Protein AF-A0A6G1LCM9-F1 (afdb_monomer_lite)

Organism: NCBI:txid161662

Sequence (123 aa):
LPPPGYGFINISNPEKYGLLHGIRTPGGPDQYSIAMFHQLHCAMIRESHFNLTEILLTDAELNNSRAADAAREDLSFEHIRHCFAYLAQAILCAGDTTVEWARVLEGGERLDVDGWGVPHVCK

Foldseek 3Di:
DQPPVLQKDFDAPCVVVVDDAAADDVVGGHIWHFVLSVQLVVLVVVLVVLVVVLVVLVVDPDPDDPVSVVVNVCSPNVNSVVVSVVVNVVSVVQPWRFIFGFDQDPVRHGHDTPRPPGDTDDD

pLDDT: mean 85.45, std 12.04, range [46.97, 97.0]

Radius of gyration: 18.96 Å; chains: 1; bounding box: 47×28×52 Å

InterPro domains:
  IPR021765 Mycotoxin biosynthesis protein UstYa-like [PF11807] (31-123)
  IPR021765 Mycotoxin biosynthesis protein UstYa-like [PTHR33365] (7-123)

Structure (mmCIF, N/CA/C/O backbone):
data_AF-A0A6G1LCM9-F1
#
_entry.id   AF-A0A6G1LCM9-F1
#
loop_
_atom_site.group_PDB
_atom_site.id
_atom_site.type_symbol
_atom_site.label_atom_id
_atom_site.label_alt_id
_atom_site.label_comp_id
_atom_site.label_asym_id
_atom_site.label_entity_id
_atom_site.label_seq_id
_atom_site.pdbx_PDB_ins_code
_atom_site.Cartn_x
_atom_site.Cartn_y
_atom_site.Cartn_z
_atom_site.occupancy
_atom_site.B_iso_or_equiv
_atom_site.auth_seq_id
_atom_site.auth_comp_id
_atom_site.auth_asym_id
_atom_site.auth_atom_id
_atom_site.pdbx_PDB_model_num
ATOM 1 N N . LEU A 1 1 ? 5.601 10.868 -4.210 1.00 46.97 1 LEU A N 1
ATOM 2 C CA . LEU A 1 1 ? 5.660 11.131 -2.752 1.00 46.97 1 LEU A CA 1
ATOM 3 C C . LEU A 1 1 ? 4.404 10.546 -2.126 1.00 46.97 1 LEU A C 1
ATOM 5 O O . LEU A 1 1 ? 3.330 10.857 -2.636 1.00 46.97 1 LEU A O 1
ATOM 9 N N . PRO A 1 2 ? 4.512 9.679 -1.105 1.00 59.53 2 PRO A N 1
ATOM 10 C CA . PRO A 1 2 ? 3.338 9.197 -0.384 1.00 59.53 2 PRO A CA 1
ATOM 11 C C . PRO A 1 2 ? 2.588 10.385 0.250 1.00 59.53 2 PRO A C 1
ATOM 13 O O . PRO A 1 2 ? 3.207 11.423 0.512 1.00 59.53 2 PRO A O 1
ATOM 16 N N . PRO A 1 3 ? 1.266 10.276 0.466 1.00 69.00 3 PRO A N 1
ATOM 17 C CA . PRO A 1 3 ? 0.502 11.344 1.102 1.00 69.00 3 PRO A CA 1
ATOM 18 C C . PRO A 1 3 ? 1.013 11.612 2.528 1.00 69.00 3 PRO A C 1
ATOM 20 O O . PRO A 1 3 ? 1.655 10.740 3.128 1.00 69.00 3 PRO A O 1
ATOM 23 N N . PRO A 1 4 ? 0.714 12.791 3.106 1.00 72.44 4 PRO A N 1
ATOM 24 C CA . PRO A 1 4 ? 0.974 13.054 4.518 1.00 72.44 4 PRO A CA 1
ATOM 25 C C . PRO A 1 4 ? 0.474 11.899 5.398 1.00 72.44 4 PRO A C 1
ATOM 27 O O . PRO A 1 4 ? -0.647 11.427 5.223 1.00 72.44 4 PRO A O 1
ATOM 30 N N . GLY A 1 5 ? 1.318 11.419 6.315 1.00 76.69 5 GLY A N 1
ATOM 31 C CA . GLY A 1 5 ? 1.011 10.253 7.155 1.00 76.69 5 GLY A CA 1
ATOM 32 C C . GLY A 1 5 ? 1.294 8.891 6.509 1.00 76.69 5 GLY A C 1
ATOM 33 O O . GLY A 1 5 ? 0.948 7.873 7.095 1.00 76.69 5 GLY A O 1
ATOM 34 N N . TYR A 1 6 ? 1.923 8.852 5.327 1.00 80.38 6 TYR A N 1
ATOM 35 C CA . TYR A 1 6 ? 2.364 7.629 4.632 1.00 80.38 6 TYR A CA 1
ATOM 36 C C . TYR A 1 6 ? 1.246 6.626 4.305 1.00 80.38 6 TYR A C 1
ATOM 38 O O . TYR A 1 6 ? 1.520 5.473 3.995 1.00 80.38 6 TYR A O 1
ATOM 46 N N . GLY A 1 7 ? -0.013 7.070 4.336 1.00 89.69 7 GLY A N 1
ATOM 47 C CA . GLY A 1 7 ? -1.163 6.196 4.121 1.00 89.69 7 GLY A CA 1
ATOM 48 C C . GLY A 1 7 ? -1.575 5.373 5.340 1.00 89.69 7 GLY A C 1
ATOM 49 O O . GLY A 1 7 ? -2.407 4.477 5.201 1.00 89.69 7 GLY A O 1
ATOM 50 N N . PHE A 1 8 ? -1.031 5.685 6.520 1.00 94.12 8 PHE A N 1
ATOM 51 C CA . PHE A 1 8 ? -1.455 5.071 7.768 1.00 94.12 8 PHE A CA 1
ATOM 52 C C . PHE A 1 8 ? -2.672 5.772 8.373 1.00 94.12 8 PHE A C 1
ATOM 54 O O . PHE A 1 8 ? -2.824 6.994 8.304 1.00 94.12 8 PHE A O 1
ATOM 61 N N . ILE A 1 9 ? -3.509 4.980 9.033 1.00 94.81 9 ILE A N 1
ATOM 62 C CA . ILE A 1 9 ? -4.643 5.428 9.836 1.00 94.81 9 ILE A CA 1
ATOM 63 C C . ILE A 1 9 ? -4.545 4.859 11.250 1.00 94.81 9 ILE A C 1
ATOM 65 O O . ILE A 1 9 ? -3.939 3.815 11.477 1.00 94.81 9 ILE A O 1
ATOM 69 N N . AS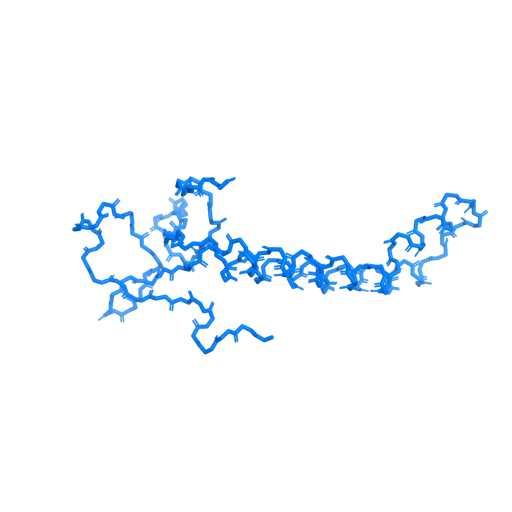N A 1 10 ? -5.174 5.536 12.205 1.00 95.69 10 ASN A N 1
ATOM 70 C CA . ASN A 1 10 ? -5.205 5.114 13.600 1.00 95.69 10 ASN A CA 1
ATOM 71 C C . ASN A 1 10 ? -6.610 4.625 13.960 1.00 95.69 10 ASN A C 1
ATOM 73 O O . ASN A 1 10 ? -7.581 5.362 13.777 1.00 95.69 10 ASN A O 1
ATOM 77 N N . ILE A 1 11 ? -6.723 3.408 14.495 1.00 95.88 11 ILE A N 1
ATOM 78 C CA . ILE A 1 11 ? -8.009 2.804 14.869 1.00 95.88 11 ILE A CA 1
ATOM 79 C C . ILE A 1 11 ? -7.968 2.373 16.335 1.00 95.88 11 ILE A C 1
ATOM 81 O O . ILE A 1 11 ? -7.175 1.523 16.743 1.00 95.88 11 ILE A O 1
ATOM 85 N N . SER A 1 12 ? -8.876 2.939 17.130 1.00 96.12 12 SER A N 1
ATOM 86 C CA . SER A 1 12 ? -9.163 2.467 18.485 1.00 96.12 12 SER A CA 1
ATOM 87 C C . SER A 1 12 ? -10.160 1.310 18.446 1.00 96.12 12 SER A C 1
ATOM 89 O O . SER A 1 12 ? -11.136 1.363 17.697 1.00 96.12 12 SER A O 1
ATOM 91 N N . ASN A 1 13 ? -9.976 0.322 19.325 1.00 94.56 13 ASN A N 1
ATOM 92 C CA . ASN A 1 13 ? -10.878 -0.826 19.493 1.00 94.56 13 ASN A CA 1
ATOM 93 C C . ASN A 1 13 ? -11.121 -1.607 18.178 1.00 94.56 13 ASN A C 1
ATOM 95 O O . ASN A 1 13 ? -12.270 -1.706 17.737 1.00 94.56 13 ASN A O 1
ATOM 99 N N . PRO A 1 14 ? -10.065 -2.152 17.539 1.00 94.94 14 PRO A N 1
ATOM 100 C CA . PRO A 1 14 ? -10.161 -2.789 16.218 1.00 94.94 14 PRO A CA 1
ATOM 101 C C . PRO A 1 14 ? -11.132 -3.972 16.162 1.00 94.94 14 PRO A C 1
ATOM 103 O O . PRO A 1 14 ? -11.796 -4.178 15.146 1.00 94.94 14 PRO A O 1
ATOM 106 N N . GLU A 1 15 ? -11.311 -4.674 17.281 1.00 95.12 15 GLU A N 1
ATOM 107 C CA . GLU A 1 15 ? -12.249 -5.793 17.407 1.00 95.12 15 GLU A CA 1
ATOM 108 C C . GLU A 1 15 ? -13.699 -5.404 17.072 1.00 95.12 15 GLU A C 1
ATOM 110 O O . GLU A 1 15 ? -14.449 -6.218 16.537 1.00 95.12 15 GLU A O 1
ATOM 115 N N . LYS A 1 16 ? -14.092 -4.136 17.284 1.00 96.25 16 LYS A N 1
ATOM 116 C CA . LYS A 1 16 ? -15.425 -3.625 16.908 1.00 96.25 16 LYS A CA 1
ATOM 117 C C . LYS A 1 16 ? -15.680 -3.697 15.396 1.00 96.25 16 LYS A C 1
ATOM 119 O O . LYS A 1 16 ? -16.832 -3.729 14.969 1.00 96.25 16 LYS A O 1
ATOM 124 N N . TYR A 1 17 ? -14.616 -3.700 14.603 1.00 93.31 17 TYR A N 1
ATOM 125 C CA . TYR A 1 17 ? -14.654 -3.751 13.145 1.00 93.31 17 TYR A CA 1
ATOM 126 C C . TYR A 1 17 ? -14.249 -5.129 12.602 1.00 93.31 17 TYR A C 1
ATOM 128 O O . TYR A 1 17 ? -14.117 -5.282 11.393 1.00 93.31 17 TYR A O 1
ATOM 136 N N . GLY A 1 18 ? -14.036 -6.123 13.476 1.00 93.50 18 GLY A N 1
ATOM 137 C CA . GLY A 1 18 ? -13.533 -7.443 13.085 1.00 93.50 18 GLY A CA 1
ATOM 138 C C . GLY A 1 18 ? -12.084 -7.429 12.588 1.00 93.50 18 GLY A C 1
ATOM 139 O O . GLY A 1 18 ? -11.685 -8.337 11.865 1.00 93.50 18 GLY A O 1
ATOM 140 N N . LEU A 1 19 ? -11.308 -6.399 12.941 1.00 94.62 19 LEU A N 1
ATOM 141 C CA . LEU A 1 19 ? -9.908 -6.268 12.546 1.00 94.62 19 LEU A CA 1
ATOM 142 C C . LEU A 1 19 ? -8.991 -6.923 13.580 1.00 94.62 19 LEU A C 1
ATOM 144 O O . LEU A 1 19 ? -9.211 -6.798 14.788 1.00 94.62 19 LEU A O 1
ATOM 148 N N . LEU A 1 20 ? -7.926 -7.565 13.098 1.00 95.25 20 LEU A N 1
ATOM 149 C CA . LEU A 1 20 ? -6.791 -7.925 13.944 1.00 95.25 20 LEU A CA 1
ATOM 150 C C . LEU A 1 20 ? -6.023 -6.669 14.370 1.00 95.25 20 LEU A C 1
ATOM 152 O O . LEU A 1 20 ? -6.215 -5.585 13.827 1.00 95.25 20 LEU A O 1
ATOM 156 N N . HIS A 1 21 ? -5.146 -6.815 15.358 1.00 95.88 21 HIS A N 1
ATOM 157 C CA . HIS A 1 21 ? -4.368 -5.705 15.893 1.00 95.88 21 HIS A CA 1
ATOM 158 C C . HIS A 1 21 ? -3.321 -5.166 14.901 1.00 95.88 21 HIS A C 1
ATOM 160 O O . HIS A 1 21 ? -2.520 -5.920 14.353 1.00 95.88 21 HIS A O 1
ATOM 166 N N . GLY A 1 22 ? -3.297 -3.843 14.726 1.00 96.38 22 GLY A N 1
ATOM 167 C CA . GLY A 1 22 ? -2.377 -3.097 13.857 1.00 96.38 22 GLY A CA 1
ATOM 168 C C . GLY A 1 22 ? -0.965 -2.969 14.430 1.00 96.38 22 GLY A C 1
ATOM 169 O O . GLY A 1 22 ? -0.553 -3.757 15.269 1.00 96.38 22 GLY A O 1
ATOM 170 N N . ILE A 1 23 ? -0.192 -1.975 14.017 1.00 95.81 23 ILE A N 1
ATOM 171 C CA . ILE A 1 23 ? 1.099 -1.637 14.629 1.00 95.81 23 ILE A CA 1
ATOM 172 C C . ILE A 1 23 ? 0.832 -1.000 15.993 1.00 95.81 23 ILE A C 1
ATOM 174 O O . ILE A 1 23 ? -0.007 -0.103 16.122 1.00 95.81 23 ILE A O 1
ATOM 178 N N . ARG A 1 24 ? 1.540 -1.454 17.031 1.00 93.38 24 ARG A N 1
ATOM 179 C CA . ARG A 1 24 ? 1.362 -0.913 18.384 1.00 93.38 24 ARG A CA 1
ATOM 180 C C . ARG A 1 24 ? 1.963 0.490 18.467 1.00 93.38 24 ARG A C 1
ATOM 182 O O . ARG A 1 24 ? 3.163 0.657 18.264 1.00 93.38 24 ARG A O 1
ATOM 189 N N . THR A 1 25 ? 1.164 1.476 18.874 1.00 91.50 25 THR A N 1
ATOM 190 C CA . THR A 1 25 ? 1.672 2.815 19.209 1.00 91.50 25 THR A CA 1
ATOM 191 C C . THR A 1 25 ? 1.765 3.001 20.734 1.00 91.50 25 THR A C 1
ATOM 193 O O . THR A 1 25 ? 0.912 2.497 21.474 1.00 91.50 25 THR A O 1
ATOM 196 N N . PRO A 1 26 ? 2.802 3.681 21.264 1.00 90.75 26 PRO A N 1
ATOM 197 C CA . PRO A 1 26 ? 2.918 3.920 22.703 1.00 90.75 26 PRO A CA 1
ATOM 198 C C . PRO A 1 26 ? 1.783 4.806 23.235 1.00 90.75 26 PRO A C 1
ATOM 200 O O . PRO A 1 26 ? 1.679 5.975 22.875 1.00 90.75 26 PRO A O 1
ATOM 203 N N . GLY A 1 27 ? 0.944 4.254 24.117 1.00 88.75 27 GLY A N 1
ATOM 204 C CA . GLY A 1 27 ? -0.133 4.999 24.783 1.00 88.75 27 GLY A CA 1
ATOM 205 C C . GLY A 1 27 ? -1.262 5.471 23.858 1.00 88.75 27 GLY A C 1
ATOM 206 O O . GLY A 1 27 ? -2.051 6.323 24.262 1.00 88.75 27 GLY A O 1
ATOM 207 N N . GLY A 1 28 ? -1.337 4.939 22.635 1.00 92.56 28 GLY A N 1
ATOM 208 C CA . GLY A 1 28 ? -2.280 5.362 21.606 1.00 92.56 28 GLY A CA 1
ATOM 209 C C . GLY A 1 28 ? -3.016 4.200 20.928 1.00 92.56 28 GLY A C 1
ATOM 210 O O . GLY A 1 28 ? -2.824 3.037 21.286 1.00 92.56 28 GLY A O 1
ATOM 211 N N . PRO A 1 29 ? -3.893 4.515 19.959 1.00 95.62 29 PRO A N 1
ATOM 212 C CA . PRO A 1 29 ? -4.557 3.520 19.117 1.00 95.62 29 PRO A CA 1
ATOM 213 C C . PRO A 1 29 ? -3.563 2.727 18.263 1.00 95.62 29 PRO A C 1
ATOM 215 O O . PRO A 1 29 ? -2.481 3.214 17.936 1.00 95.62 29 PRO A O 1
ATOM 218 N N . ASP A 1 30 ? -3.956 1.528 17.840 1.00 96.38 30 ASP A N 1
ATOM 219 C CA . ASP A 1 30 ? -3.172 0.779 16.862 1.00 96.38 30 ASP A CA 1
ATOM 220 C C . ASP A 1 30 ? -3.171 1.523 15.511 1.00 96.38 30 ASP A C 1
ATOM 222 O O . ASP A 1 30 ? -4.167 2.144 15.116 1.00 96.38 30 ASP A O 1
ATOM 226 N N . GLN A 1 31 ? -2.044 1.455 14.810 1.00 96.38 31 GLN A N 1
ATOM 227 C CA . GLN A 1 31 ? -1.845 2.056 13.495 1.00 96.38 31 GLN A CA 1
ATOM 228 C C . GLN A 1 31 ? -1.988 0.996 12.390 1.00 96.38 31 GLN A C 1
ATOM 230 O O . GLN A 1 31 ? -1.522 -0.126 12.540 1.00 96.38 31 GLN A O 1
ATOM 235 N N . TYR A 1 32 ? -2.622 1.341 11.273 1.00 96.75 32 TYR A N 1
ATOM 236 C CA . TYR A 1 32 ? -2.935 0.430 10.165 1.00 96.75 32 TYR A CA 1
ATOM 237 C C . TYR A 1 32 ? -2.582 1.076 8.842 1.00 96.75 32 TYR A C 1
ATOM 239 O O . TYR A 1 32 ? -2.689 2.295 8.716 1.00 96.75 32 TYR A O 1
ATOM 247 N N . SER A 1 33 ? -2.211 0.272 7.854 1.00 95.88 33 SER A N 1
ATOM 248 C CA . SER A 1 33 ? -1.972 0.762 6.497 1.00 95.88 33 SER A CA 1
ATOM 249 C C . SER A 1 33 ? -3.203 0.556 5.624 1.00 95.88 33 SER A C 1
ATOM 251 O O . SER A 1 33 ? -3.958 -0.395 5.818 1.00 95.88 33 SER A O 1
ATOM 253 N N . ILE A 1 34 ? -3.414 1.440 4.651 1.00 95.62 34 ILE A N 1
ATOM 254 C CA . ILE A 1 34 ? -4.342 1.168 3.552 1.00 95.62 34 ILE A CA 1
ATOM 255 C C . ILE A 1 34 ? -3.565 0.489 2.426 1.00 95.62 34 ILE A C 1
ATOM 257 O O . ILE A 1 34 ? -2.567 1.040 1.949 1.00 95.62 34 ILE A O 1
ATOM 261 N N . ALA A 1 35 ? -4.055 -0.665 1.969 1.00 95.69 35 ALA A N 1
ATOM 262 C CA . ALA A 1 35 ? -3.386 -1.523 0.991 1.00 95.69 35 ALA A CA 1
ATOM 263 C C . ALA A 1 35 ? -2.901 -0.761 -0.254 1.00 95.69 35 ALA A C 1
ATOM 265 O O . ALA A 1 35 ? -1.749 -0.907 -0.648 1.00 95.69 35 ALA A O 1
ATOM 266 N N . MET A 1 36 ? -3.709 0.139 -0.826 1.00 95.06 36 MET A N 1
ATOM 267 C CA . MET A 1 36 ? -3.299 0.977 -1.964 1.00 95.06 36 MET A CA 1
ATOM 268 C C . MET A 1 36 ? -2.006 1.767 -1.695 1.00 95.06 36 MET A C 1
ATOM 270 O O . MET A 1 36 ? -1.130 1.844 -2.558 1.00 95.06 36 MET A O 1
ATOM 274 N N . PHE A 1 37 ? -1.863 2.370 -0.511 1.00 94.75 37 PHE A N 1
ATOM 275 C CA . PHE A 1 37 ? -0.659 3.133 -0.177 1.00 94.75 37 PHE A CA 1
ATOM 276 C C . PHE A 1 37 ? 0.537 2.217 0.075 1.00 94.75 37 PHE A C 1
ATOM 278 O O . PHE A 1 37 ? 1.647 2.548 -0.349 1.00 94.75 37 PHE A O 1
ATOM 285 N N . HIS A 1 38 ? 0.314 1.051 0.683 1.00 94.06 38 HIS A N 1
ATOM 286 C CA . HIS A 1 38 ? 1.357 0.045 0.849 1.00 94.06 38 HIS A CA 1
ATOM 287 C C . HIS A 1 38 ? 1.850 -0.498 -0.504 1.00 94.06 38 HIS A C 1
ATOM 289 O O . HIS A 1 38 ? 3.053 -0.536 -0.756 1.00 94.06 38 HIS A O 1
ATOM 295 N N . GLN A 1 39 ? 0.936 -0.808 -1.426 1.00 94.06 39 GLN A N 1
ATOM 296 C CA . GLN A 1 39 ? 1.239 -1.249 -2.790 1.00 94.06 39 GLN A CA 1
ATOM 297 C C . GLN A 1 39 ? 2.082 -0.208 -3.541 1.00 94.06 39 GLN A C 1
ATOM 299 O O . GLN A 1 39 ? 3.098 -0.554 -4.150 1.00 94.06 39 GLN A O 1
ATOM 304 N N . LEU A 1 40 ? 1.718 1.078 -3.449 1.00 93.00 40 LEU A N 1
ATOM 305 C CA . LEU A 1 40 ? 2.505 2.172 -4.030 1.00 93.00 40 LEU A CA 1
ATOM 306 C C . LEU A 1 40 ? 3.901 2.276 -3.403 1.00 93.00 40 LEU A C 1
ATOM 308 O O . LEU A 1 40 ? 4.885 2.445 -4.122 1.00 93.00 40 LEU A O 1
ATOM 312 N N . HIS A 1 41 ? 4.003 2.163 -2.077 1.00 91.19 41 HIS A N 1
ATOM 313 C CA . HIS A 1 41 ? 5.282 2.160 -1.368 1.00 91.19 41 HIS A CA 1
ATOM 314 C C . HIS A 1 41 ? 6.198 1.026 -1.853 1.00 91.19 41 HIS A C 1
ATOM 316 O O . HIS A 1 41 ? 7.353 1.275 -2.209 1.00 91.19 41 HIS A O 1
ATOM 322 N N . CYS A 1 42 ? 5.673 -0.197 -1.957 1.00 90.00 42 CYS A N 1
ATOM 323 C CA . CYS A 1 42 ? 6.422 -1.346 -2.458 1.00 90.00 42 CYS A CA 1
ATOM 324 C C . CYS A 1 42 ? 6.855 -1.179 -3.922 1.00 90.00 42 CYS A C 1
ATOM 326 O O . CYS A 1 42 ? 7.981 -1.548 -4.262 1.00 90.00 42 CYS A O 1
ATOM 328 N N . ALA A 1 43 ? 5.999 -0.617 -4.781 1.00 89.88 43 ALA A N 1
ATOM 329 C CA . ALA A 1 43 ? 6.338 -0.335 -6.175 1.00 89.88 43 ALA A CA 1
ATOM 330 C C . ALA A 1 43 ? 7.530 0.639 -6.282 1.00 89.88 43 ALA A C 1
ATOM 332 O O . ALA A 1 43 ? 8.500 0.350 -6.979 1.00 89.88 43 ALA A O 1
ATOM 333 N N . MET A 1 44 ? 7.518 1.733 -5.512 1.00 84.81 44 MET A N 1
ATOM 334 C CA . MET A 1 44 ? 8.601 2.732 -5.514 1.00 84.81 44 MET A CA 1
ATOM 335 C C . MET A 1 44 ? 9.934 2.192 -4.958 1.00 84.81 44 MET A C 1
ATOM 337 O O . MET A 1 44 ? 11.005 2.520 -5.474 1.00 84.81 44 MET A O 1
ATOM 341 N N . ILE A 1 45 ? 9.906 1.352 -3.912 1.00 83.31 45 ILE A N 1
ATOM 342 C CA . ILE A 1 45 ? 11.135 0.724 -3.384 1.00 83.31 45 ILE A CA 1
ATOM 343 C C . ILE A 1 45 ? 11.781 -0.165 -4.446 1.00 83.31 45 ILE A C 1
ATOM 345 O O . ILE A 1 45 ? 13.002 -0.155 -4.606 1.00 83.31 45 ILE A O 1
ATOM 349 N N . ARG A 1 46 ? 10.972 -0.937 -5.178 1.00 80.62 46 ARG A N 1
ATOM 350 C CA . ARG A 1 46 ? 11.487 -1.837 -6.212 1.00 80.62 46 ARG A CA 1
ATOM 351 C C . ARG A 1 46 ? 12.106 -1.056 -7.366 1.00 80.62 46 ARG A C 1
ATOM 353 O O . ARG A 1 46 ? 13.204 -1.415 -7.771 1.00 80.62 46 ARG A O 1
ATOM 360 N N . GLU A 1 47 ? 11.486 0.038 -7.808 1.00 81.56 47 GLU A N 1
ATOM 361 C CA . GLU A 1 47 ? 12.086 0.964 -8.783 1.00 81.56 47 GLU A CA 1
ATOM 362 C C . GLU A 1 47 ? 13.493 1.411 -8.343 1.00 81.56 47 GLU A C 1
ATOM 364 O O . GLU A 1 47 ? 14.457 1.299 -9.101 1.00 81.56 47 GLU A O 1
ATOM 369 N N . SER A 1 48 ? 13.635 1.825 -7.079 1.00 76.81 48 SER A N 1
ATOM 370 C CA . SER A 1 48 ? 14.922 2.251 -6.509 1.00 76.81 48 SER A CA 1
ATOM 371 C C . SER A 1 48 ? 15.954 1.115 -6.461 1.00 76.81 48 SER A C 1
ATOM 373 O O . SER A 1 48 ? 17.135 1.337 -6.722 1.00 76.81 48 SER A O 1
ATOM 375 N N . HIS A 1 49 ? 15.526 -0.112 -6.151 1.00 79.19 49 HIS A N 1
ATOM 376 C CA . HIS A 1 49 ? 16.400 -1.287 -6.128 1.00 79.19 49 HIS A CA 1
ATOM 377 C C . HIS A 1 49 ? 16.894 -1.684 -7.527 1.00 79.19 49 HIS A C 1
ATOM 379 O O . HIS A 1 49 ? 18.071 -2.008 -7.701 1.00 79.19 49 HIS A O 1
ATOM 385 N N . PHE A 1 50 ? 16.018 -1.633 -8.531 1.00 79.44 50 PHE A N 1
ATOM 386 C CA . PHE A 1 50 ? 16.399 -1.910 -9.915 1.00 79.44 50 PHE A CA 1
ATOM 387 C C . PHE A 1 50 ? 17.372 -0.860 -10.456 1.00 79.44 50 PHE A C 1
ATOM 389 O O . PHE A 1 50 ? 18.364 -1.238 -11.068 1.00 79.44 50 PHE A O 1
ATOM 396 N N . ASN A 1 51 ? 17.173 0.420 -10.129 1.00 73.75 51 ASN A N 1
ATOM 397 C CA . ASN A 1 51 ? 18.118 1.487 -10.477 1.00 73.75 51 ASN A CA 1
ATOM 398 C C . ASN A 1 51 ? 19.531 1.218 -9.908 1.00 73.75 51 ASN A C 1
ATOM 400 O O . ASN A 1 51 ? 20.532 1.330 -10.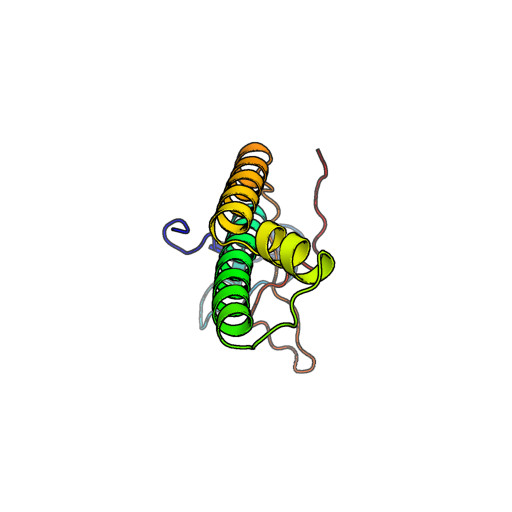609 1.00 73.75 51 ASN A O 1
ATOM 404 N N . LEU A 1 52 ? 19.628 0.768 -8.650 1.00 76.00 52 LEU A N 1
ATOM 405 C CA . LEU A 1 52 ? 20.915 0.351 -8.072 1.00 76.00 52 LEU A CA 1
ATOM 406 C C . LEU A 1 52 ? 21.516 -0.866 -8.789 1.00 76.00 52 LEU A C 1
ATOM 408 O O . LEU A 1 52 ? 22.729 -0.941 -8.963 1.00 76.00 52 LEU A O 1
ATOM 412 N N . THR A 1 53 ? 20.678 -1.817 -9.198 1.00 75.38 53 THR A N 1
ATOM 413 C CA . THR A 1 53 ? 21.122 -3.023 -9.908 1.00 75.38 53 THR A CA 1
ATOM 414 C C . THR A 1 53 ? 21.690 -2.674 -11.280 1.00 75.38 53 THR A C 1
ATOM 416 O O . THR A 1 53 ? 22.754 -3.170 -11.632 1.00 75.38 53 THR A O 1
ATOM 419 N N . GLU A 1 54 ? 21.039 -1.787 -12.030 1.00 71.31 54 GLU A N 1
ATOM 420 C CA . GLU A 1 54 ? 21.544 -1.295 -13.313 1.00 71.31 54 GLU A CA 1
ATOM 421 C C . GLU A 1 54 ? 22.923 -0.645 -13.163 1.00 71.31 54 GLU A C 1
ATOM 423 O O . GLU A 1 54 ? 23.851 -1.033 -13.870 1.00 71.31 54 GLU A O 1
ATOM 428 N N . ILE A 1 55 ? 23.098 0.254 -12.185 1.00 69.06 55 ILE A N 1
ATOM 429 C CA . ILE A 1 55 ? 24.398 0.884 -11.899 1.00 69.06 55 ILE A CA 1
ATOM 430 C C . ILE A 1 55 ? 25.4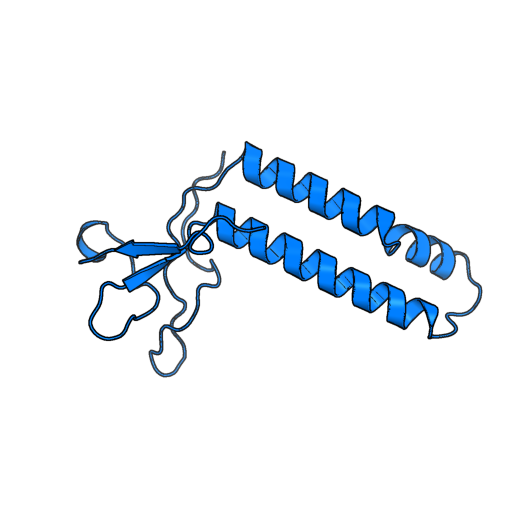76 -0.187 -11.662 1.00 69.06 55 ILE A C 1
ATOM 432 O O . ILE A 1 55 ? 26.542 -0.142 -12.276 1.00 69.06 55 ILE A O 1
ATOM 436 N N . LEU A 1 56 ? 25.191 -1.195 -10.833 1.00 72.38 56 LEU A N 1
ATOM 437 C CA . LEU A 1 56 ? 26.143 -2.271 -10.532 1.00 72.38 56 LEU A CA 1
ATOM 438 C C . LEU A 1 56 ? 26.446 -3.170 -11.745 1.00 72.38 56 LEU A C 1
ATOM 440 O O . LEU A 1 56 ? 27.576 -3.630 -11.898 1.00 72.38 56 LEU A O 1
ATOM 444 N N . LEU A 1 57 ? 25.465 -3.421 -12.616 1.00 68.50 57 LEU A N 1
ATOM 445 C CA . LEU A 1 57 ? 25.650 -4.217 -13.837 1.00 68.50 57 LEU A CA 1
ATOM 446 C C . LEU A 1 57 ? 26.356 -3.439 -14.953 1.00 68.50 57 LEU A C 1
ATOM 448 O O . LEU A 1 57 ? 26.950 -4.061 -15.830 1.00 68.50 57 LEU A O 1
ATOM 452 N N . THR A 1 58 ? 26.304 -2.105 -14.941 1.00 62.25 58 THR A N 1
ATOM 453 C CA . THR A 1 58 ? 27.125 -1.277 -15.837 1.00 62.25 58 THR A CA 1
ATOM 454 C C . THR A 1 58 ? 28.596 -1.241 -15.418 1.00 62.25 58 THR A C 1
ATOM 456 O O . THR A 1 58 ? 29.456 -1.113 -16.285 1.00 62.25 58 THR A O 1
ATOM 459 N N . ASP A 1 59 ? 28.882 -1.414 -14.122 1.00 58.78 59 ASP A N 1
ATOM 460 C CA . ASP A 1 59 ? 30.242 -1.436 -13.559 1.00 58.78 59 ASP A CA 1
ATOM 461 C C . ASP A 1 59 ? 30.900 -2.830 -13.668 1.00 58.78 59 ASP A C 1
ATOM 463 O O . ASP A 1 59 ? 32.122 -2.960 -13.733 1.00 58.78 59 ASP A O 1
ATOM 467 N N . ALA A 1 60 ? 30.092 -3.895 -13.735 1.00 57.81 60 ALA A N 1
ATOM 468 C CA . ALA A 1 60 ? 30.552 -5.254 -14.001 1.00 57.81 60 ALA A CA 1
ATOM 469 C C . ALA A 1 60 ? 30.576 -5.535 -15.515 1.00 57.81 60 ALA A C 1
ATOM 471 O O . ALA A 1 60 ? 29.538 -5.522 -16.174 1.00 57.81 60 ALA A O 1
ATOM 472 N N . GLU A 1 61 ? 31.750 -5.848 -16.072 1.00 54.47 61 GLU A N 1
ATOM 473 C CA . GLU A 1 61 ? 31.941 -6.255 -17.473 1.00 54.47 61 GLU A CA 1
ATOM 474 C C . GLU A 1 61 ? 31.169 -7.553 -17.803 1.00 54.47 61 GLU A C 1
ATOM 476 O O . GLU A 1 61 ? 31.710 -8.659 -17.843 1.00 54.47 61 GLU A O 1
ATOM 481 N N . LEU A 1 62 ? 29.863 -7.441 -18.050 1.00 55.91 62 LEU A N 1
ATOM 482 C CA . LEU A 1 62 ? 29.057 -8.530 -18.583 1.00 55.91 62 LEU A CA 1
ATOM 483 C C . LEU A 1 62 ? 29.427 -8.726 -20.053 1.00 55.91 62 LEU A C 1
ATOM 485 O O . LEU A 1 62 ? 29.087 -7.906 -20.912 1.00 55.91 62 LEU A O 1
ATOM 489 N N . ASN A 1 63 ? 30.143 -9.826 -20.301 1.00 58.03 63 ASN A N 1
ATOM 490 C CA . ASN A 1 63 ? 30.578 -10.323 -21.603 1.00 58.03 63 ASN A CA 1
ATOM 491 C C . ASN A 1 63 ? 29.570 -10.034 -22.732 1.00 58.03 63 ASN A C 1
ATOM 493 O O . ASN A 1 63 ? 28.395 -10.398 -22.641 1.00 58.03 63 ASN A O 1
ATOM 497 N N . ASN A 1 64 ? 30.083 -9.437 -23.816 1.00 58.97 64 ASN A N 1
ATOM 498 C CA . ASN A 1 64 ? 29.393 -9.101 -25.067 1.00 58.97 64 ASN A CA 1
ATOM 499 C C . ASN A 1 64 ? 28.658 -10.306 -25.675 1.00 58.97 64 ASN A C 1
ATOM 501 O O . ASN A 1 64 ? 29.183 -11.029 -26.523 1.00 58.97 64 ASN A O 1
ATOM 505 N N . SER A 1 65 ? 27.418 -10.512 -25.252 1.00 67.00 65 SER A N 1
ATOM 506 C CA . SER A 1 65 ? 26.502 -11.489 -25.820 1.00 67.00 65 SER A CA 1
ATOM 507 C C . SER A 1 65 ? 25.162 -10.812 -26.068 1.00 67.00 65 SER A C 1
ATOM 509 O O . SER A 1 65 ? 24.755 -9.938 -25.309 1.00 67.00 65 SER A O 1
ATOM 511 N N . ARG A 1 66 ? 24.428 -11.259 -27.092 1.00 64.94 66 ARG A N 1
ATOM 512 C CA . ARG A 1 66 ? 23.073 -10.749 -27.376 1.00 64.94 66 ARG A CA 1
ATOM 513 C C . ARG A 1 66 ? 22.120 -10.891 -26.180 1.00 64.94 66 ARG A C 1
ATOM 515 O O . ARG A 1 66 ? 21.179 -10.121 -26.059 1.00 64.94 66 ARG A O 1
ATOM 522 N N . ALA A 1 67 ? 2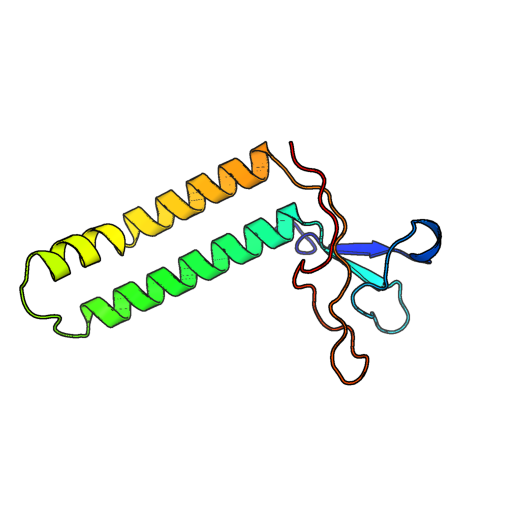2.370 -11.865 -25.302 1.00 65.56 67 ALA A N 1
ATOM 523 C CA . ALA A 1 67 ? 21.626 -12.040 -24.059 1.00 65.56 67 ALA A CA 1
ATOM 524 C C . ALA A 1 67 ? 21.920 -10.925 -23.039 1.00 65.56 67 ALA A C 1
ATOM 526 O O . ALA A 1 67 ? 21.011 -10.493 -22.340 1.00 65.56 67 ALA A O 1
ATOM 527 N N . ALA A 1 68 ? 23.162 -10.435 -22.980 1.00 67.75 68 ALA A N 1
ATOM 528 C CA . ALA A 1 68 ? 23.524 -9.290 -22.148 1.00 67.75 68 ALA A CA 1
ATOM 529 C C . ALA A 1 68 ? 22.896 -7.990 -22.672 1.00 67.75 68 ALA A C 1
ATOM 531 O O . ALA A 1 68 ? 22.464 -7.167 -21.875 1.00 67.75 68 ALA A O 1
ATOM 532 N N . ASP A 1 69 ? 22.791 -7.821 -23.992 1.00 69.81 69 ASP A N 1
ATOM 533 C CA . ASP A 1 69 ? 22.169 -6.628 -24.582 1.00 69.81 69 ASP A CA 1
ATOM 534 C C . ASP A 1 69 ? 20.656 -6.581 -24.331 1.00 69.81 69 ASP A C 1
ATOM 536 O O . ASP A 1 69 ? 20.146 -5.550 -23.904 1.00 69.81 69 ASP A O 1
ATOM 540 N N . ALA A 1 70 ? 19.958 -7.711 -24.490 1.00 68.56 70 ALA A N 1
ATOM 541 C CA . ALA A 1 70 ? 18.540 -7.815 -24.133 1.00 68.56 70 ALA A CA 1
ATOM 542 C C . ALA A 1 70 ? 18.310 -7.562 -22.632 1.00 68.56 70 ALA A C 1
ATOM 544 O O . ALA A 1 70 ? 17.418 -6.809 -22.255 1.00 68.56 70 ALA A O 1
ATOM 545 N N . ALA A 1 71 ? 19.166 -8.123 -21.770 1.00 69.44 71 ALA A N 1
ATOM 546 C CA . ALA A 1 71 ? 19.093 -7.873 -20.333 1.00 69.44 71 ALA A CA 1
ATOM 547 C C . ALA A 1 71 ? 19.338 -6.395 -19.978 1.00 69.44 71 ALA A C 1
ATOM 549 O O . ALA A 1 71 ? 18.708 -5.888 -19.058 1.00 69.44 71 ALA A O 1
ATOM 550 N N . ARG A 1 72 ? 20.218 -5.685 -20.697 1.00 70.56 72 ARG A N 1
ATOM 551 C CA . ARG A 1 72 ? 20.453 -4.241 -20.501 1.00 70.56 72 ARG A CA 1
ATOM 552 C C . ARG A 1 72 ? 19.260 -3.390 -20.920 1.00 70.56 72 ARG A C 1
ATOM 554 O O . ARG A 1 72 ? 18.988 -2.395 -20.263 1.00 70.56 72 ARG A O 1
ATOM 561 N N . GLU A 1 73 ? 18.565 -3.757 -21.993 1.00 75.19 73 GLU A N 1
ATOM 562 C CA . GLU A 1 73 ? 17.352 -3.059 -22.431 1.00 75.19 73 GLU A CA 1
ATOM 563 C C . GLU A 1 73 ? 16.217 -3.227 -21.408 1.00 75.19 73 GLU A C 1
ATOM 565 O O . GLU A 1 73 ? 15.610 -2.238 -20.985 1.00 75.19 73 GLU A O 1
ATOM 570 N N . ASP A 1 74 ? 15.993 -4.457 -20.937 1.00 73.00 74 ASP A N 1
ATOM 571 C CA . ASP A 1 74 ? 14.981 -4.770 -19.918 1.00 73.00 74 ASP A CA 1
ATOM 572 C C . ASP A 1 74 ? 15.287 -4.137 -18.554 1.00 73.00 74 ASP A C 1
ATOM 574 O O . ASP A 1 74 ? 14.377 -3.706 -17.846 1.00 73.00 74 ASP A O 1
ATOM 578 N N . LEU A 1 75 ? 16.567 -4.061 -18.183 1.00 75.25 75 LEU A N 1
ATOM 579 C CA . LEU A 1 75 ? 17.020 -3.456 -16.928 1.00 75.25 75 LEU A CA 1
ATOM 580 C C . LEU A 1 75 ? 17.338 -1.966 -17.053 1.00 75.25 75 LEU A C 1
ATOM 582 O O . LEU A 1 75 ? 17.795 -1.376 -16.077 1.00 75.25 75 LEU A O 1
ATOM 586 N N . SER A 1 76 ? 17.113 -1.363 -18.222 1.00 79.62 76 SER A N 1
ATOM 587 C CA . SER A 1 76 ? 17.395 0.055 -18.408 1.00 79.62 76 SER A CA 1
ATOM 588 C C . SER A 1 76 ? 16.545 0.907 -17.466 1.00 79.62 76 SER A C 1
ATOM 590 O O . SER A 1 76 ? 15.359 0.631 -17.243 1.00 79.62 76 SER A O 1
ATOM 592 N N . PHE A 1 77 ? 17.133 1.987 -16.952 1.00 79.75 77 PHE A N 1
ATOM 593 C CA . PHE A 1 77 ? 16.479 2.888 -16.004 1.00 79.75 77 PHE A CA 1
ATOM 594 C C . PHE A 1 77 ? 15.136 3.380 -16.540 1.00 79.75 77 PHE A C 1
ATOM 596 O O . PHE A 1 77 ? 14.147 3.477 -15.817 1.00 79.75 77 PHE A O 1
ATOM 603 N N . GLU A 1 78 ? 15.109 3.705 -17.833 1.00 84.38 78 GLU A N 1
ATOM 604 C CA . GLU A 1 78 ? 13.937 4.225 -18.525 1.00 84.38 78 GLU A CA 1
ATOM 605 C C . GLU A 1 78 ? 12.804 3.193 -18.555 1.00 84.38 78 GLU A C 1
ATOM 607 O O . GLU A 1 78 ? 11.683 3.534 -18.163 1.00 84.38 78 GLU A O 1
ATOM 612 N N . HIS A 1 79 ? 13.117 1.938 -18.905 1.00 85.94 79 HIS A N 1
ATOM 613 C CA . HIS A 1 79 ? 12.150 0.845 -18.934 1.00 85.94 79 HIS A CA 1
ATOM 614 C C . HIS A 1 79 ? 11.566 0.598 -17.540 1.00 85.94 79 HIS A C 1
ATOM 616 O O . HIS A 1 79 ? 10.351 0.655 -17.337 1.00 85.94 79 HIS A O 1
ATOM 622 N N . ILE A 1 80 ? 12.429 0.403 -16.546 1.00 85.81 80 ILE A N 1
ATOM 623 C CA . ILE A 1 80 ? 12.023 0.159 -15.159 1.00 85.81 80 ILE A CA 1
ATOM 624 C C . ILE A 1 80 ? 11.148 1.303 -14.633 1.00 85.81 80 ILE A C 1
ATOM 626 O O . ILE A 1 80 ? 10.064 1.059 -14.094 1.00 85.81 80 ILE A O 1
ATOM 630 N N . ARG A 1 81 ? 11.574 2.554 -14.833 1.00 85.62 81 ARG A N 1
ATOM 631 C CA . ARG A 1 81 ? 10.837 3.744 -14.392 1.00 85.62 81 ARG A CA 1
ATOM 632 C C . ARG A 1 81 ? 9.456 3.831 -15.041 1.00 85.62 81 ARG A C 1
ATOM 634 O O . ARG A 1 81 ? 8.481 4.114 -14.341 1.00 85.62 81 ARG A O 1
ATOM 641 N N . HIS A 1 82 ? 9.333 3.607 -16.355 1.00 89.44 82 HIS A N 1
ATOM 642 C CA . HIS A 1 82 ? 8.014 3.638 -17.006 1.00 89.44 82 HIS A CA 1
ATOM 643 C C . HIS A 1 82 ? 7.120 2.501 -16.495 1.00 89.44 82 HIS A C 1
ATOM 645 O O . HIS A 1 82 ? 5.951 2.750 -16.196 1.00 89.44 82 HIS A O 1
ATOM 651 N N . CYS A 1 83 ? 7.678 1.300 -16.297 1.00 90.50 83 CYS A N 1
ATOM 652 C CA . CYS A 1 83 ? 6.948 0.132 -15.808 1.00 90.50 83 CYS A CA 1
ATOM 653 C C . CYS A 1 83 ? 6.367 0.388 -14.416 1.00 90.50 83 CYS A C 1
ATOM 655 O O . CYS A 1 83 ? 5.174 0.173 -14.187 1.00 90.50 83 CYS A O 1
ATOM 657 N N . PHE A 1 84 ? 7.17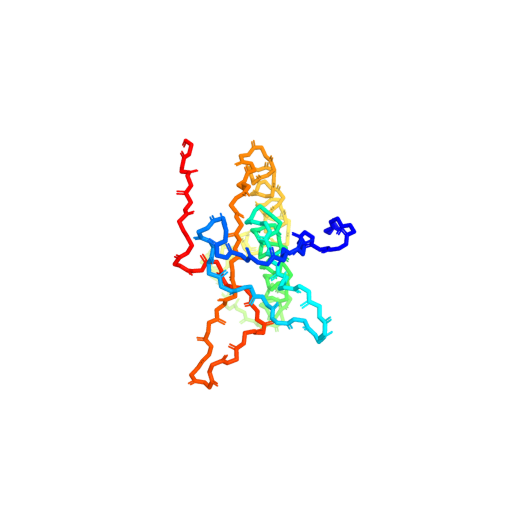7 0.901 -13.487 1.00 91.56 84 PHE A N 1
ATOM 658 C CA . PHE A 1 84 ? 6.705 1.223 -12.140 1.00 91.56 84 PHE A CA 1
ATOM 659 C C . PHE A 1 84 ? 5.726 2.400 -12.124 1.00 91.56 84 PHE A C 1
ATOM 661 O O . PHE A 1 84 ? 4.754 2.357 -11.367 1.00 91.56 84 PHE A O 1
ATOM 668 N N . ALA A 1 85 ? 5.900 3.401 -12.993 1.00 90.56 85 ALA A N 1
ATOM 669 C CA . ALA A 1 85 ? 4.919 4.475 -13.152 1.00 90.56 85 ALA A CA 1
ATOM 670 C C . ALA A 1 85 ? 3.567 3.949 -13.672 1.00 90.56 85 ALA A C 1
ATOM 672 O O . ALA A 1 85 ? 2.513 4.346 -13.167 1.00 90.56 85 ALA A O 1
ATOM 673 N N . TYR A 1 86 ? 3.586 3.022 -14.633 1.00 93.88 86 TYR A N 1
ATOM 674 C CA . TYR A 1 86 ? 2.384 2.391 -15.176 1.00 93.88 86 TYR A CA 1
ATOM 675 C C . TYR A 1 86 ? 1.670 1.512 -14.135 1.00 93.88 86 TYR A C 1
ATOM 677 O O . TYR A 1 86 ? 0.452 1.603 -13.975 1.00 93.88 86 TYR A O 1
ATOM 685 N N . LEU A 1 87 ? 2.417 0.731 -13.347 1.00 93.25 87 LEU A N 1
ATOM 686 C CA . LEU A 1 87 ? 1.863 -0.035 -12.223 1.00 93.25 87 LEU A CA 1
ATOM 687 C C . LEU A 1 87 ? 1.270 0.876 -11.142 1.00 93.25 87 LEU A C 1
ATOM 689 O O . LEU A 1 87 ? 0.175 0.608 -10.648 1.00 93.25 87 LEU A O 1
ATOM 693 N N . ALA A 1 88 ? 1.947 1.974 -10.798 1.00 93.25 88 ALA A N 1
ATOM 694 C CA . ALA A 1 88 ? 1.427 2.953 -9.848 1.00 93.25 88 ALA A CA 1
ATOM 695 C C . ALA A 1 88 ? 0.105 3.568 -10.334 1.00 93.25 88 ALA A C 1
ATOM 697 O O . ALA A 1 88 ? -0.826 3.732 -9.544 1.00 93.25 88 ALA A O 1
ATOM 698 N N . GLN A 1 89 ? -0.014 3.853 -11.634 1.00 94.12 89 GLN A N 1
ATOM 699 C CA . GLN A 1 89 ? -1.267 4.308 -12.233 1.00 94.12 89 GLN A CA 1
ATOM 700 C C . GLN A 1 89 ? -2.374 3.254 -12.093 1.00 94.12 89 GLN A C 1
ATOM 702 O O . GLN A 1 89 ? -3.482 3.596 -11.684 1.00 94.12 89 GLN A O 1
ATOM 707 N N . ALA A 1 90 ? -2.080 1.982 -12.375 1.00 94.31 90 ALA A N 1
ATOM 708 C CA . ALA A 1 90 ? -3.045 0.896 -12.209 1.00 94.31 90 ALA A CA 1
ATOM 709 C C . ALA A 1 90 ? -3.510 0.755 -10.748 1.00 94.31 90 ALA A C 1
ATOM 711 O O . ALA A 1 90 ? -4.713 0.650 -10.504 1.00 94.31 90 ALA A O 1
ATOM 712 N N . ILE A 1 91 ? -2.588 0.838 -9.780 1.00 94.44 91 ILE A N 1
ATOM 713 C CA . ILE A 1 91 ? -2.902 0.815 -8.340 1.00 94.44 91 ILE A CA 1
ATOM 714 C C . ILE A 1 91 ? -3.818 1.984 -7.964 1.00 94.44 91 ILE A C 1
ATOM 716 O O . ILE A 1 91 ? -4.816 1.782 -7.280 1.00 94.44 91 ILE A O 1
ATOM 720 N N . LEU A 1 92 ? -3.527 3.199 -8.437 1.00 92.50 92 LEU A N 1
ATOM 721 C CA . LEU A 1 92 ? -4.365 4.372 -8.170 1.00 92.50 92 LEU A CA 1
ATOM 722 C C . LEU A 1 92 ? -5.761 4.245 -8.799 1.00 92.50 92 LEU A C 1
ATOM 724 O O . LEU A 1 92 ? -6.754 4.596 -8.165 1.00 92.50 92 LEU A O 1
ATOM 728 N N . CYS A 1 93 ? -5.858 3.720 -10.023 1.00 94.75 93 CYS A N 1
ATOM 729 C CA . CYS A 1 93 ? -7.138 3.501 -10.700 1.00 94.75 93 CYS A CA 1
ATOM 730 C C . CYS A 1 93 ? -7.980 2.413 -10.020 1.00 94.75 93 CYS A C 1
ATOM 732 O O . CYS A 1 93 ? -9.201 2.540 -9.930 1.00 94.75 93 CYS A O 1
ATOM 734 N N . ALA A 1 94 ? -7.338 1.353 -9.532 1.00 94.56 94 ALA A N 1
ATOM 735 C CA . ALA A 1 94 ? -7.993 0.217 -8.900 1.00 94.56 94 ALA A CA 1
ATOM 736 C C . ALA A 1 94 ? -7.940 0.260 -7.365 1.00 94.56 94 ALA A C 1
ATOM 738 O O . ALA A 1 94 ? -8.241 -0.760 -6.749 1.00 94.56 94 ALA A O 1
ATOM 739 N N . GLY A 1 95 ? -7.661 1.426 -6.767 1.00 93.06 95 GLY A N 1
ATOM 740 C CA . GLY A 1 95 ? -7.335 1.623 -5.350 1.00 93.06 95 GLY A CA 1
ATOM 741 C C . GLY A 1 95 ? -7.973 0.624 -4.390 1.00 93.06 95 GLY A C 1
ATOM 742 O O . GLY A 1 95 ? -9.202 0.577 -4.248 1.00 93.06 95 GLY A O 1
ATOM 743 N N . ASP A 1 96 ? -7.120 -0.181 -3.762 1.00 95.31 96 ASP A N 1
ATOM 744 C CA . ASP A 1 96 ? -7.498 -1.146 -2.743 1.00 95.31 96 ASP A CA 1
ATOM 745 C C . ASP A 1 96 ? -7.582 -0.462 -1.372 1.00 95.31 96 ASP A C 1
ATOM 747 O O . ASP A 1 96 ? -6.579 -0.038 -0.795 1.00 95.31 96 ASP A O 1
ATOM 751 N N . THR A 1 97 ? -8.801 -0.324 -0.855 1.00 94.56 97 THR A N 1
ATOM 752 C CA . THR A 1 97 ? -9.073 0.342 0.425 1.00 94.56 97 THR A CA 1
ATOM 753 C C . THR A 1 97 ? -9.028 -0.609 1.621 1.00 94.56 97 THR A C 1
ATOM 755 O O . THR A 1 97 ? -9.513 -0.252 2.695 1.00 94.56 97 THR A O 1
ATOM 758 N N . THR A 1 98 ? -8.502 -1.823 1.448 1.00 96.12 98 THR A N 1
ATOM 759 C CA . THR A 1 98 ? -8.353 -2.805 2.527 1.00 96.12 98 THR A CA 1
ATOM 760 C C . THR A 1 98 ? -7.475 -2.242 3.647 1.00 96.12 98 THR A C 1
ATOM 762 O O . THR A 1 98 ? -6.450 -1.607 3.393 1.00 96.12 98 THR A O 1
ATOM 765 N N . VAL A 1 99 ? -7.907 -2.454 4.893 1.00 96.69 99 VAL A N 1
ATOM 766 C CA . VAL A 1 99 ? -7.174 -2.051 6.098 1.00 96.69 99 VAL A CA 1
ATOM 767 C C . VAL A 1 99 ? -6.250 -3.190 6.508 1.00 96.69 99 VAL A C 1
ATOM 769 O O . VAL A 1 99 ? -6.710 -4.246 6.939 1.00 96.69 99 VAL A O 1
ATOM 772 N N . GLU A 1 100 ? -4.950 -2.963 6.392 1.00 97.00 100 GLU A N 1
ATOM 773 C CA . GLU A 1 100 ? -3.918 -3.941 6.712 1.00 97.00 100 GLU A CA 1
ATOM 774 C C . GLU A 1 100 ? -3.471 -3.791 8.168 1.00 97.00 100 GLU A C 1
ATOM 776 O O . GLU A 1 100 ? -3.061 -2.714 8.618 1.00 97.00 100 GLU A O 1
ATOM 781 N N . TRP A 1 101 ? -3.568 -4.892 8.911 1.00 96.38 101 TRP A N 1
ATOM 782 C CA . TRP A 1 101 ? -3.074 -5.016 10.280 1.00 96.38 101 TRP A CA 1
ATOM 783 C C . TRP A 1 101 ? -1.603 -5.431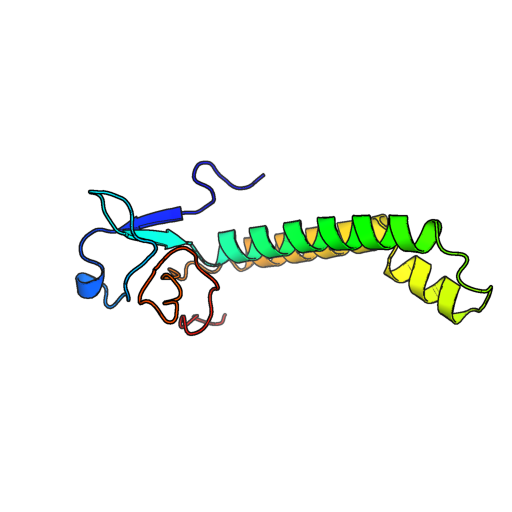 10.313 1.00 96.38 101 TRP A C 1
ATOM 785 O O . TRP A 1 101 ? -1.010 -5.770 9.289 1.00 96.38 101 TRP A O 1
ATOM 795 N N . ALA A 1 102 ? -1.003 -5.396 11.504 1.00 95.94 102 ALA A N 1
ATOM 796 C CA . ALA A 1 102 ? 0.407 -5.713 11.641 1.00 95.94 102 ALA A CA 1
ATOM 797 C C . ALA A 1 102 ? 0.667 -7.209 11.527 1.00 95.94 102 ALA A C 1
ATOM 799 O O . ALA A 1 102 ? -0.114 -8.032 12.019 1.00 95.94 102 ALA A O 1
ATOM 800 N N . ARG A 1 103 ? 1.836 -7.553 10.988 1.00 94.19 103 ARG A N 1
ATOM 801 C CA . ARG A 1 103 ? 2.355 -8.908 11.144 1.00 94.19 103 ARG A CA 1
ATOM 802 C C . ARG A 1 103 ? 2.772 -9.124 12.599 1.00 94.19 103 ARG A C 1
ATOM 804 O O . ARG A 1 103 ? 3.325 -8.228 13.244 1.00 94.19 103 ARG A O 1
ATOM 811 N N . VAL A 1 104 ? 2.519 -10.323 13.114 1.00 91.94 104 VAL A N 1
ATOM 812 C CA . VAL A 1 104 ? 2.914 -10.717 14.472 1.00 91.94 104 VAL A CA 1
ATOM 813 C C . VAL A 1 104 ? 4.215 -11.509 14.386 1.00 91.94 104 VAL A C 1
ATOM 815 O O . VAL A 1 104 ? 4.252 -12.576 13.777 1.00 91.94 104 VAL A O 1
ATOM 818 N N . LEU A 1 105 ? 5.288 -10.978 14.974 1.00 89.00 105 LEU A N 1
ATOM 819 C CA . LEU A 1 105 ? 6.584 -11.663 15.049 1.00 89.00 105 LEU A CA 1
ATOM 820 C C . LEU A 1 105 ? 6.550 -12.798 16.085 1.00 89.00 105 LEU A C 1
ATOM 822 O O . LEU A 1 105 ? 5.666 -12.830 16.939 1.00 89.00 105 LEU A O 1
ATOM 826 N N . GLU A 1 106 ? 7.543 -13.695 16.071 1.00 88.06 106 GLU A N 1
ATOM 827 C CA . GLU A 1 106 ? 7.623 -14.834 17.010 1.00 88.06 106 GLU A CA 1
ATOM 828 C C . GLU A 1 106 ? 7.544 -14.414 18.493 1.00 88.06 106 GLU A C 1
ATOM 830 O O . GLU A 1 106 ? 7.016 -15.152 19.320 1.00 88.06 106 GLU A O 1
ATOM 835 N N . GLY A 1 107 ? 8.003 -13.201 18.830 1.00 88.31 107 GLY A N 1
ATOM 836 C CA . GLY A 1 107 ? 7.910 -12.614 20.175 1.00 88.31 107 GLY A CA 1
ATOM 837 C C . GLY A 1 107 ? 6.587 -11.902 20.502 1.00 88.31 107 GLY A C 1
ATOM 838 O O . GLY A 1 107 ? 6.474 -11.290 21.562 1.00 88.31 107 GLY A O 1
ATOM 839 N N . GLY A 1 108 ? 5.596 -11.925 19.605 1.00 89.88 108 GLY A N 1
ATOM 840 C CA . GLY A 1 108 ? 4.326 -11.197 19.748 1.00 89.88 108 GLY A CA 1
ATOM 841 C C . GLY A 1 108 ? 4.409 -9.701 19.413 1.00 89.88 108 GLY A C 1
ATOM 842 O O . GLY A 1 108 ? 3.451 -8.955 19.630 1.00 89.88 108 GLY A O 1
ATOM 843 N N . GLU A 1 109 ? 5.551 -9.246 18.902 1.00 92.25 109 GLU A N 1
ATOM 844 C CA . GLU A 1 109 ? 5.766 -7.861 18.491 1.00 92.25 109 GLU A CA 1
ATOM 845 C C . GLU A 1 109 ? 4.969 -7.532 17.219 1.00 92.25 109 GLU A C 1
ATOM 847 O O . GLU A 1 109 ? 4.833 -8.366 16.323 1.00 92.25 109 GLU A O 1
ATOM 852 N N . ARG A 1 110 ? 4.456 -6.297 17.148 1.00 94.12 110 ARG A N 1
ATOM 853 C CA . ARG A 1 110 ? 3.635 -5.759 16.049 1.00 94.12 110 ARG A CA 1
ATOM 854 C C . ARG A 1 110 ? 4.251 -4.454 15.553 1.00 94.12 110 ARG A C 1
ATOM 856 O O . ARG A 1 110 ? 3.874 -3.381 16.033 1.00 94.12 110 ARG A O 1
ATOM 863 N N . LEU A 1 111 ? 5.258 -4.568 14.688 1.00 90.31 111 LEU A N 1
ATOM 864 C CA . LEU A 1 111 ? 6.137 -3.451 14.308 1.00 90.31 111 LEU A CA 1
ATOM 865 C C . LEU A 1 111 ? 5.958 -2.976 12.865 1.00 90.31 111 LEU A C 1
ATOM 867 O O . LEU A 1 111 ? 6.243 -1.815 12.590 1.00 90.31 111 LEU A O 1
ATOM 871 N N . ASP A 1 112 ? 5.488 -3.837 11.962 1.00 91.19 112 ASP A N 1
ATOM 872 C CA . ASP A 1 112 ? 5.214 -3.464 10.574 1.00 91.19 112 ASP A CA 1
ATOM 873 C C . ASP A 1 112 ? 3.909 -4.076 10.059 1.00 91.19 112 ASP A C 1
ATOM 875 O O . ASP A 1 112 ? 3.254 -4.867 10.745 1.00 91.19 112 ASP A O 1
ATOM 879 N N . VAL A 1 113 ? 3.563 -3.674 8.839 1.00 93.12 113 VAL A N 1
ATOM 880 C CA . VAL A 1 113 ? 2.565 -4.313 7.987 1.00 93.12 113 VAL A CA 1
ATOM 881 C C . VAL A 1 113 ? 3.285 -4.971 6.806 1.00 93.12 113 VAL A C 1
ATOM 883 O O . VAL A 1 113 ? 4.151 -4.348 6.194 1.00 93.12 113 VAL A O 1
ATOM 886 N N . ASP A 1 114 ? 2.905 -6.196 6.444 1.00 92.56 114 ASP A N 1
ATOM 887 C CA . ASP A 1 114 ? 3.412 -6.885 5.245 1.00 92.56 114 ASP A CA 1
ATOM 888 C C . ASP A 1 114 ? 2.298 -7.262 4.248 1.00 92.56 114 ASP A C 1
ATOM 890 O O . ASP A 1 114 ? 2.582 -7.777 3.167 1.00 92.56 114 ASP A O 1
ATOM 894 N N . GLY A 1 115 ? 1.038 -6.967 4.595 1.00 91.56 115 GLY A N 1
ATOM 895 C CA . GLY A 1 115 ? -0.156 -7.231 3.785 1.00 91.56 115 GLY A CA 1
ATOM 896 C C . GLY A 1 115 ? -0.559 -8.708 3.706 1.00 91.56 115 GLY A C 1
ATOM 897 O O . GLY A 1 115 ? -1.619 -9.034 3.172 1.00 91.56 115 GLY A O 1
ATOM 898 N N . TRP A 1 116 ? 0.234 -9.634 4.249 1.00 91.19 116 TRP A N 1
ATOM 899 C CA . TRP A 1 116 ? -0.049 -11.060 4.124 1.00 91.19 116 TRP A CA 1
ATOM 900 C C . TRP A 1 116 ? -1.153 -11.518 5.075 1.00 91.19 116 TRP A C 1
ATOM 902 O O . TRP A 1 116 ? -1.228 -11.130 6.238 1.00 91.19 116 TRP A O 1
ATOM 912 N N . GLY A 1 117 ? -2.022 -12.398 4.571 1.00 90.62 117 GLY A N 1
ATOM 913 C CA . GLY A 1 117 ? -3.148 -12.927 5.345 1.00 90.62 117 GLY A CA 1
ATOM 914 C C . GLY A 1 117 ? -4.281 -11.922 5.573 1.00 90.62 117 GLY A C 1
ATOM 915 O O . GLY A 1 117 ? -5.252 -12.268 6.244 1.00 90.62 117 GLY A O 1
ATOM 916 N N . VAL A 1 118 ? -4.190 -10.718 5.001 1.00 94.88 118 VAL A N 1
ATOM 917 C CA . VAL A 1 118 ? -5.268 -9.729 4.980 1.00 94.88 118 VAL A CA 1
ATOM 918 C C . VAL A 1 118 ? -6.218 -10.064 3.818 1.00 94.88 118 VAL A C 1
ATOM 920 O O . VAL A 1 118 ? -5.767 -10.216 2.686 1.00 94.88 118 VAL A O 1
ATOM 923 N N . PRO A 1 119 ? -7.530 -10.251 4.047 1.00 94.19 119 PRO A N 1
ATOM 924 C CA . PRO A 1 119 ? -8.483 -10.489 2.970 1.00 94.19 119 PRO A CA 1
ATOM 925 C C . PRO A 1 119 ? -8.720 -9.226 2.142 1.00 94.19 119 PRO A C 1
ATOM 927 O O . PRO A 1 119 ? -9.127 -8.197 2.678 1.00 94.19 119 PRO A O 1
ATOM 930 N N . HIS A 1 120 ? -8.546 -9.343 0.828 1.00 94.12 120 HIS A N 1
ATOM 931 C CA . HIS A 1 120 ? -8.826 -8.283 -0.138 1.00 94.12 120 HIS A CA 1
ATOM 932 C C . HIS A 1 120 ? -10.099 -8.594 -0.928 1.00 94.12 120 HIS A C 1
ATOM 934 O O . HIS A 1 120 ? -10.445 -9.757 -1.155 1.00 94.12 120 HIS A O 1
ATOM 940 N N . VAL A 1 121 ? -10.785 -7.550 -1.390 1.00 90.75 121 VAL A N 1
ATOM 941 C CA . VAL A 1 121 ? -11.918 -7.686 -2.313 1.00 90.75 121 VAL A CA 1
ATOM 942 C C . VAL A 1 121 ? -11.425 -7.419 -3.731 1.00 90.75 121 VAL A C 1
ATOM 944 O O . VAL A 1 121 ? -11.117 -6.282 -4.086 1.00 90.75 121 VAL A O 1
ATOM 947 N N . CYS A 1 122 ? -11.352 -8.473 -4.544 1.00 86.44 122 CYS A N 1
ATOM 948 C CA . CYS A 1 122 ? -10.976 -8.367 -5.953 1.00 86.44 122 CYS A CA 1
ATOM 949 C C . CYS A 1 122 ? -12.056 -7.629 -6.765 1.00 86.44 122 CYS A C 1
ATOM 951 O O . CYS A 1 122 ? -13.248 -7.751 -6.471 1.00 86.44 122 CYS A O 1
ATOM 953 N N . LYS A 1 123 ? -11.630 -6.887 -7.792 1.00 75.25 123 LYS A N 1
ATOM 954 C CA . LYS A 1 123 ? -12.495 -6.165 -8.737 1.00 75.25 123 LYS A CA 1
ATOM 955 C C . LYS A 1 123 ? -12.556 -6.875 -10.083 1.00 75.25 123 LYS A C 1
ATOM 957 O O . LYS A 1 123 ? -11.527 -7.476 -10.464 1.00 75.25 123 LYS A O 1
#

Secondary structure (DSSP, 8-state):
-PPTTTTEEEESSGGGGTPPP-BPPTTSPEEEEEHHHHHHHHHHHHHHHHHHHHHHHHHS---S-HHHHHHHHHT-HHHHHHHHHHHHHHHHHT----EEPPPPPTTS-------TT------